Protein AF-A0A177AYU9-F1 (afdb_monomer_lite)

Sequence (127 aa):
MHENIRKIRKVVDKNTFETIERLYKTKNINELSELTNLSKDCTRKTIVKIEDNSANCSYRDIYMKKGRKEKDNVVTENELRSIINDDNSLTLIGIQKKFCEIDTNISISTISRLIKKNQKTGFSRQY

Structure (mmCIF, N/CA/C/O backbone):
data_AF-A0A177AYU9-F1
#
_entry.id   AF-A0A177AYU9-F1
#
loop_
_atom_site.group_PDB
_atom_site.id
_atom_site.type_symbol
_atom_site.label_atom_id
_atom_site.label_alt_id
_atom_site.label_comp_id
_atom_site.label_asym_id
_atom_site.label_entity_id
_atom_site.label_seq_id
_atom_site.pdbx_PDB_ins_code
_atom_site.Cartn_x
_atom_site.Cartn_y
_atom_site.Cartn_z
_atom_site.occupancy
_atom_site.B_iso_or_equiv
_atom_site.auth_seq_id
_atom_site.auth_comp_id
_atom_site.auth_asym_id
_atom_site.auth_atom_id
_atom_site.pdbx_PDB_model_num
ATOM 1 N N . MET A 1 1 ? 23.489 -16.572 29.256 1.00 39.62 1 MET A N 1
ATOM 2 C CA . MET A 1 1 ? 22.982 -16.619 27.869 1.00 39.62 1 MET A CA 1
ATOM 3 C C . MET A 1 1 ? 21.719 -15.777 27.818 1.00 39.62 1 MET A C 1
ATOM 5 O O . MET A 1 1 ? 20.782 -16.108 28.527 1.00 39.62 1 MET A O 1
ATOM 9 N N . HIS A 1 2 ? 21.704 -14.666 27.080 1.00 49.09 2 HIS A N 1
ATOM 10 C CA . HIS A 1 2 ? 20.467 -13.910 26.870 1.00 49.09 2 HIS A CA 1
ATOM 11 C C . HIS A 1 2 ? 19.726 -14.536 25.689 1.00 49.09 2 HIS A C 1
ATOM 13 O O . HIS A 1 2 ? 20.166 -14.407 24.547 1.00 49.09 2 HIS A O 1
ATOM 19 N N . GLU A 1 3 ? 18.630 -15.243 25.961 1.00 43.56 3 GLU A N 1
ATOM 20 C CA . GLU A 1 3 ? 17.684 -15.622 24.915 1.00 43.56 3 GLU A CA 1
ATOM 21 C C . GLU A 1 3 ? 17.150 -14.343 24.266 1.00 43.56 3 GLU A C 1
ATOM 23 O O . GLU A 1 3 ? 16.452 -13.538 24.884 1.00 43.56 3 GLU A O 1
ATOM 28 N N . ASN A 1 4 ? 17.509 -14.131 23.000 1.00 47.19 4 ASN A N 1
ATOM 29 C CA . ASN A 1 4 ? 16.897 -13.102 22.175 1.00 47.19 4 ASN A CA 1
ATOM 30 C C . ASN A 1 4 ? 15.446 -13.514 21.912 1.00 47.19 4 ASN A C 1
ATOM 32 O O . ASN A 1 4 ? 15.153 -14.196 20.928 1.00 47.19 4 ASN A O 1
ATOM 36 N N . ILE A 1 5 ? 14.531 -13.100 22.792 1.00 54.66 5 ILE A N 1
ATOM 37 C CA . ILE A 1 5 ? 13.093 -13.234 22.567 1.00 54.66 5 ILE A CA 1
ATOM 38 C C . ILE A 1 5 ? 12.767 -12.449 21.295 1.00 54.66 5 ILE A C 1
ATOM 40 O O . ILE A 1 5 ? 12.764 -11.214 21.258 1.00 54.66 5 ILE A O 1
ATOM 44 N N . ARG A 1 6 ? 12.536 -13.182 20.206 1.00 48.72 6 ARG A N 1
ATOM 45 C CA . ARG A 1 6 ? 12.182 -12.622 18.904 1.00 48.72 6 ARG A CA 1
ATOM 46 C C . ARG A 1 6 ? 10.842 -11.905 19.079 1.00 48.72 6 ARG A C 1
ATOM 48 O O . ARG A 1 6 ? 9.826 -12.560 19.280 1.00 48.72 6 ARG A O 1
ATOM 55 N N . LYS A 1 7 ? 10.831 -10.564 19.040 1.00 55.03 7 LYS A N 1
ATOM 56 C CA . LYS A 1 7 ? 9.593 -9.769 19.146 1.00 55.03 7 LYS A CA 1
ATOM 57 C C . LYS A 1 7 ? 8.587 -10.266 18.105 1.00 55.03 7 LYS A C 1
ATOM 59 O O . LYS A 1 7 ? 8.771 -10.018 16.911 1.00 55.03 7 LYS A O 1
ATOM 64 N N . ILE A 1 8 ? 7.537 -10.952 18.552 1.00 57.56 8 ILE A N 1
ATOM 65 C CA . ILE A 1 8 ? 6.418 -11.348 17.698 1.00 57.56 8 ILE A CA 1
ATOM 66 C C . ILE A 1 8 ? 5.708 -10.054 17.302 1.00 57.56 8 ILE A C 1
ATOM 68 O O . ILE A 1 8 ? 5.070 -9.395 18.121 1.00 57.56 8 ILE A O 1
ATOM 72 N N . ARG A 1 9 ? 5.887 -9.626 16.049 1.00 59.22 9 ARG A N 1
ATOM 73 C CA . ARG A 1 9 ? 5.186 -8.459 15.512 1.00 59.22 9 ARG A CA 1
ATOM 74 C C . ARG A 1 9 ? 3.779 -8.898 15.129 1.00 59.22 9 ARG A C 1
ATOM 76 O O . ARG A 1 9 ? 3.617 -9.612 14.142 1.00 59.22 9 ARG A O 1
ATOM 83 N N . LYS A 1 10 ? 2.773 -8.466 15.890 1.00 69.81 10 LYS A N 1
ATOM 84 C CA . LYS A 1 10 ? 1.373 -8.628 15.494 1.00 69.81 10 LYS A CA 1
ATOM 85 C C . LYS A 1 10 ? 1.115 -7.781 14.243 1.00 69.81 10 LYS A C 1
ATOM 87 O O . LYS A 1 10 ? 1.370 -6.578 14.240 1.00 69.81 10 LYS A O 1
ATOM 92 N N . VAL A 1 11 ? 0.672 -8.426 13.169 1.00 73.25 11 VAL A N 1
ATOM 93 C CA . VAL A 1 11 ? 0.180 -7.759 11.956 1.00 73.25 11 VAL A CA 1
ATOM 94 C C . VAL A 1 11 ? -1.273 -7.376 12.213 1.00 73.25 11 VAL A C 1
ATOM 96 O O . VAL A 1 11 ? -1.982 -8.151 12.852 1.00 73.25 11 VAL A O 1
ATOM 99 N N . VAL A 1 12 ? -1.731 -6.205 11.753 1.00 80.25 12 VAL A N 1
ATOM 100 C CA . VAL A 1 12 ? -3.157 -5.883 11.899 1.00 80.25 12 VAL A CA 1
ATOM 101 C C . VAL A 1 12 ? -3.953 -6.680 10.869 1.00 80.25 12 VAL A C 1
ATOM 103 O O . VAL A 1 12 ? -3.795 -6.543 9.652 1.00 80.25 12 VAL A O 1
ATOM 106 N N . ASP A 1 13 ? -4.753 -7.593 11.398 1.00 85.31 13 ASP A N 1
ATOM 107 C CA . ASP A 1 13 ? -5.710 -8.385 10.647 1.00 85.31 13 ASP A CA 1
ATOM 108 C C . ASP A 1 13 ? -6.987 -7.575 10.374 1.00 85.31 13 ASP A C 1
ATOM 110 O O . ASP A 1 13 ? -7.151 -6.437 10.828 1.00 85.31 13 ASP A O 1
ATOM 114 N N . LYS A 1 14 ? -7.892 -8.173 9.600 1.00 86.50 14 LYS A N 1
ATOM 115 C CA . LYS A 1 14 ? -9.158 -7.550 9.215 1.00 86.50 14 LYS A CA 1
ATOM 116 C C . LYS A 1 14 ? -10.002 -7.151 10.432 1.00 86.50 14 LYS A C 1
ATOM 118 O O . LYS A 1 14 ? -10.470 -6.021 10.495 1.00 86.50 14 LYS A O 1
ATOM 123 N N . ASN A 1 15 ? -10.128 -8.035 11.420 1.00 88.75 15 ASN A N 1
ATOM 124 C CA . ASN A 1 15 ? -10.937 -7.784 12.617 1.00 88.75 15 ASN A CA 1
ATOM 125 C C . ASN A 1 15 ? -10.371 -6.622 13.445 1.00 88.75 15 ASN A C 1
ATOM 127 O O . ASN A 1 15 ? -11.107 -5.777 13.957 1.00 88.75 15 ASN A O 1
ATOM 131 N N . THR A 1 16 ? -9.046 -6.568 13.559 1.00 89.50 16 THR A N 1
ATOM 132 C CA . THR A 1 16 ? -8.327 -5.500 14.249 1.00 89.50 16 THR A CA 1
ATOM 133 C C . THR A 1 16 ? -8.544 -4.165 13.547 1.00 89.50 16 THR A C 1
ATOM 135 O O . THR A 1 16 ? -8.803 -3.159 14.205 1.00 89.50 16 THR A O 1
ATOM 138 N N . PHE A 1 17 ? -8.473 -4.158 12.216 1.00 89.69 17 PHE A N 1
ATOM 139 C CA . PHE A 1 17 ? -8.742 -2.973 11.415 1.00 89.69 17 PHE A CA 1
ATOM 140 C C . PHE A 1 17 ? -10.172 -2.454 11.609 1.00 89.69 17 PHE A C 1
ATOM 142 O O . PHE A 1 17 ? -10.340 -1.297 11.981 1.00 89.69 17 PHE A O 1
ATOM 149 N N . GLU A 1 18 ? -11.180 -3.314 11.443 1.00 89.62 18 GLU A N 1
ATOM 150 C CA . GLU A 1 18 ? -12.601 -2.950 11.589 1.00 89.62 18 GLU A CA 1
ATOM 151 C C . GLU A 1 18 ? -12.92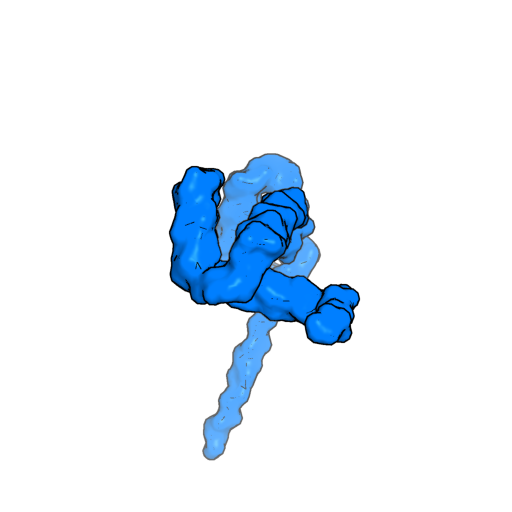1 -2.452 13.008 1.00 89.62 18 GLU A C 1
ATOM 153 O O . GLU A 1 18 ? -13.721 -1.537 13.206 1.00 89.62 18 GLU A O 1
ATOM 158 N N . THR A 1 19 ? -12.244 -3.005 14.020 1.00 91.12 19 THR A N 1
ATOM 159 C CA . THR A 1 19 ? -12.365 -2.530 15.405 1.00 91.12 19 THR A CA 1
ATOM 160 C C . THR A 1 19 ? -11.861 -1.094 15.554 1.00 91.12 19 THR A C 1
ATOM 162 O O . THR A 1 19 ? -12.520 -0.285 16.208 1.00 91.12 19 THR A O 1
ATOM 165 N N . ILE A 1 20 ? -10.714 -0.766 14.949 1.00 91.06 20 ILE A N 1
ATOM 166 C CA . ILE A 1 20 ? -10.160 0.597 14.964 1.00 91.06 20 ILE A CA 1
ATOM 167 C C . ILE A 1 20 ? -11.065 1.531 14.165 1.00 91.06 20 ILE A C 1
ATOM 169 O O . ILE A 1 20 ? -11.441 2.577 14.682 1.00 91.06 20 ILE A O 1
ATOM 173 N N . GLU A 1 21 ? -11.472 1.142 12.958 1.00 90.56 21 GLU A N 1
ATOM 174 C CA . GLU A 1 21 ? -12.367 1.923 12.096 1.00 90.56 21 GLU A CA 1
ATOM 175 C C . GLU A 1 21 ? -13.673 2.304 12.803 1.00 90.56 21 GLU A C 1
ATOM 177 O O . GLU A 1 21 ? -14.103 3.456 12.749 1.00 90.56 21 GLU A O 1
ATOM 182 N N . ARG A 1 22 ? -14.269 1.372 13.552 1.00 91.00 22 ARG A N 1
ATOM 183 C CA . ARG A 1 22 ? -15.510 1.628 14.289 1.00 91.00 22 ARG A CA 1
ATOM 184 C C . ARG A 1 22 ? -15.328 2.558 15.491 1.00 91.00 22 ARG A C 1
ATOM 186 O O . ARG A 1 22 ? -16.262 3.266 15.858 1.00 91.00 22 ARG A O 1
ATOM 193 N N . LEU A 1 23 ? -14.172 2.513 16.156 1.00 93.38 23 LEU A N 1
ATOM 194 C CA . LEU A 1 23 ? -13.995 3.097 17.492 1.00 93.38 23 LEU A CA 1
ATOM 195 C C . LEU A 1 23 ? -13.040 4.296 17.540 1.00 93.38 23 LEU A C 1
ATOM 197 O O . LEU A 1 23 ? -12.994 4.975 18.564 1.00 93.38 23 LEU A O 1
ATOM 201 N N . TYR A 1 24 ? -12.295 4.604 16.474 1.00 92.12 24 TYR A N 1
ATOM 202 C CA . TYR A 1 24 ? -11.251 5.637 16.540 1.00 92.12 24 TYR A CA 1
ATOM 203 C C . TYR A 1 24 ? -11.769 7.057 16.802 1.00 92.12 24 TYR A C 1
ATOM 205 O O . TYR A 1 24 ? -11.020 7.888 17.305 1.00 92.12 24 TYR A O 1
ATOM 213 N N . LYS A 1 25 ? -13.044 7.335 16.502 1.00 90.38 25 LYS A N 1
ATOM 214 C CA . LYS A 1 25 ? -13.683 8.629 16.794 1.00 90.38 25 LYS A CA 1
ATOM 215 C C . LYS A 1 25 ? -14.163 8.766 18.241 1.00 90.38 25 LYS A C 1
ATOM 217 O O . LYS A 1 25 ? -14.434 9.878 18.679 1.00 90.38 25 LYS A O 1
ATOM 222 N N . THR A 1 26 ? -14.318 7.657 18.963 1.00 92.38 26 THR A N 1
ATOM 223 C CA . THR A 1 26 ? -14.904 7.630 20.316 1.00 92.38 26 THR A CA 1
ATOM 224 C C . THR A 1 26 ? -13.915 7.207 21.394 1.00 92.38 26 THR A C 1
ATOM 226 O O . THR A 1 26 ? -14.147 7.490 22.566 1.00 92.38 26 THR A O 1
ATOM 229 N N . LYS A 1 27 ? -12.817 6.543 21.020 1.00 91.12 27 LYS A N 1
ATOM 230 C CA . LYS A 1 27 ? -11.778 6.060 21.932 1.00 91.12 27 LYS A CA 1
ATOM 231 C C . LYS A 1 27 ? -10.432 6.702 21.656 1.00 91.12 27 LYS A C 1
ATOM 233 O O . LYS A 1 27 ? -10.085 6.997 20.515 1.00 91.12 27 LYS A O 1
ATOM 238 N N . ASN A 1 28 ? -9.639 6.858 22.710 1.00 92.12 28 ASN A N 1
ATOM 239 C CA . ASN A 1 28 ? -8.270 7.343 22.577 1.00 92.12 28 ASN A CA 1
ATOM 240 C C . ASN A 1 28 ? -7.308 6.222 22.120 1.00 92.12 28 ASN A C 1
ATOM 242 O O . ASN A 1 28 ? -7.626 5.031 22.139 1.00 92.12 28 ASN A O 1
ATOM 246 N N . ILE A 1 29 ? -6.088 6.600 21.723 1.00 90.06 29 ILE A N 1
ATOM 247 C CA . ILE A 1 29 ? -5.076 5.660 21.203 1.00 90.06 29 ILE A CA 1
ATOM 248 C C . ILE A 1 29 ? -4.695 4.579 22.227 1.00 90.06 29 ILE A C 1
ATOM 250 O O . ILE A 1 29 ? -4.400 3.453 21.824 1.00 90.06 29 ILE A O 1
ATOM 254 N N . ASN A 1 30 ? -4.686 4.892 23.528 1.00 91.62 30 ASN A N 1
ATOM 255 C CA . ASN A 1 30 ? -4.334 3.918 24.565 1.00 91.62 30 ASN A CA 1
ATOM 256 C C . ASN A 1 30 ? -5.400 2.824 24.655 1.00 91.62 30 ASN A C 1
ATOM 258 O O . ASN A 1 30 ? -5.065 1.649 24.557 1.00 91.62 30 ASN A O 1
ATOM 262 N N . GLU A 1 31 ? -6.673 3.209 24.727 1.00 90.94 31 GLU A N 1
ATOM 263 C CA . GLU A 1 31 ? -7.785 2.256 24.777 1.00 90.94 31 GLU A CA 1
ATOM 264 C C . GLU A 1 31 ? -7.827 1.364 23.530 1.00 90.94 31 GLU A C 1
ATOM 266 O O . GLU A 1 31 ? -8.044 0.158 23.617 1.00 90.94 31 GLU A O 1
ATOM 271 N N . LEU A 1 32 ? -7.589 1.938 22.348 1.00 91.75 32 LEU A N 1
ATOM 272 C CA . LEU A 1 32 ? -7.544 1.173 21.100 1.00 91.75 32 LEU A CA 1
ATOM 273 C C . LEU A 1 32 ? -6.351 0.215 21.062 1.00 91.75 32 LEU A C 1
ATOM 275 O O . LEU A 1 32 ? -6.480 -0.905 20.572 1.00 91.75 32 LEU A O 1
ATOM 279 N N . SER A 1 33 ? -5.193 0.640 21.569 1.00 89.06 33 SER A N 1
ATOM 280 C CA . SER A 1 33 ? -3.985 -0.184 21.682 1.00 89.06 33 SER A CA 1
ATOM 281 C C . SER A 1 33 ? -4.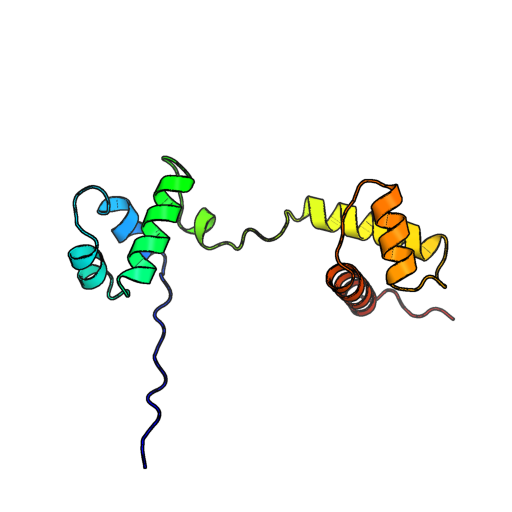219 -1.390 22.596 1.00 89.06 33 SER A C 1
ATOM 283 O O . SER A 1 33 ? -3.846 -2.501 22.223 1.00 89.06 33 SER A O 1
ATOM 285 N N . GLU A 1 34 ? -4.908 -1.197 23.722 1.00 90.94 34 GLU A N 1
ATOM 286 C CA . GLU A 1 34 ? -5.294 -2.268 24.648 1.00 90.94 34 GLU A CA 1
ATOM 287 C C . GLU A 1 34 ? -6.307 -3.233 24.018 1.00 90.94 34 GLU A C 1
ATOM 289 O O . GLU A 1 34 ? -6.081 -4.442 24.013 1.00 90.94 34 GLU A O 1
ATOM 294 N N . LEU A 1 35 ? -7.372 -2.713 23.396 1.00 89.75 35 LEU A N 1
ATOM 295 C CA . LEU A 1 35 ? -8.412 -3.530 22.753 1.00 89.75 35 LEU A CA 1
ATOM 296 C C . LEU A 1 35 ? -7.879 -4.384 21.601 1.00 89.75 35 LEU A C 1
ATOM 298 O O . LEU A 1 35 ? -8.321 -5.511 21.388 1.00 89.75 35 LEU A O 1
ATOM 302 N N . THR A 1 36 ? -6.942 -3.840 20.830 1.00 87.44 36 THR A N 1
ATOM 303 C CA . THR A 1 36 ? -6.408 -4.508 19.637 1.00 87.44 36 THR A CA 1
ATOM 304 C C . THR A 1 36 ? -5.121 -5.276 19.894 1.00 87.44 36 THR A C 1
ATOM 306 O O . THR A 1 36 ? -4.665 -6.021 19.020 1.00 87.44 36 THR A O 1
ATOM 309 N N . ASN A 1 37 ? -4.527 -5.127 21.079 1.00 88.31 37 ASN A N 1
ATOM 310 C CA . ASN A 1 37 ? -3.191 -5.617 21.402 1.00 88.31 37 ASN A CA 1
ATOM 311 C C . ASN A 1 37 ? -2.143 -5.203 20.342 1.00 88.31 37 ASN A C 1
ATOM 313 O O . ASN A 1 37 ? -1.278 -5.988 19.942 1.00 88.31 37 ASN A O 1
ATOM 317 N N . LEU A 1 38 ? -2.278 -3.982 19.815 1.00 85.75 38 LEU A N 1
ATOM 318 C CA . LEU A 1 38 ? -1.316 -3.354 18.910 1.00 85.75 38 LEU A CA 1
ATOM 319 C C . LEU A 1 38 ? -0.477 -2.337 19.668 1.00 85.75 38 LEU A C 1
ATOM 321 O O . LEU A 1 38 ? -0.910 -1.777 20.669 1.00 85.75 38 LEU A O 1
ATOM 325 N N . SER A 1 39 ? 0.714 -2.029 19.154 1.00 87.75 39 SER A N 1
ATOM 326 C CA . SER A 1 39 ? 1.475 -0.894 19.672 1.00 87.75 39 SER A CA 1
ATOM 327 C C . SER A 1 39 ? 0.778 0.427 19.337 1.00 87.75 39 SER A C 1
ATOM 329 O O . SER A 1 39 ? 0.206 0.579 1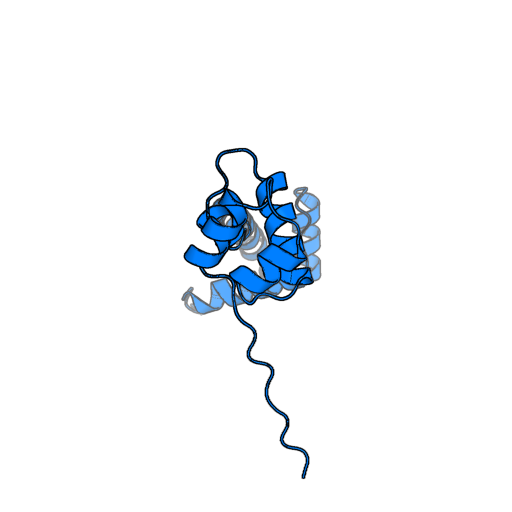8.258 1.00 87.75 39 SER A O 1
ATOM 331 N N . LYS A 1 40 ? 0.911 1.424 20.219 1.00 90.38 40 LYS A N 1
ATOM 332 C CA . LYS A 1 40 ? 0.342 2.770 20.026 1.00 90.38 40 LYS A CA 1
ATOM 333 C C . LYS A 1 40 ? 0.729 3.398 18.680 1.00 90.38 40 LYS A C 1
ATOM 335 O O . LYS A 1 40 ? -0.104 4.023 18.031 1.00 90.38 40 LYS A O 1
ATOM 340 N N . ASP A 1 41 ? 1.971 3.195 18.230 1.00 87.25 41 ASP A N 1
ATOM 341 C CA . ASP A 1 41 ? 2.438 3.673 16.919 1.00 87.25 41 ASP A CA 1
ATOM 342 C C . ASP A 1 41 ? 1.723 2.970 15.752 1.00 87.25 41 ASP A C 1
ATOM 344 O O . ASP A 1 41 ? 1.341 3.614 14.774 1.00 87.25 41 ASP A O 1
ATOM 348 N N . CYS A 1 42 ? 1.494 1.659 15.865 1.00 85.56 42 CYS A N 1
ATOM 349 C CA . CYS A 1 42 ? 0.757 0.894 14.863 1.00 85.56 42 CYS A CA 1
ATOM 350 C C . CYS A 1 42 ? -0.715 1.328 14.803 1.00 85.56 42 CYS A C 1
ATOM 352 O O . CYS A 1 42 ? -1.242 1.558 13.712 1.00 85.56 42 CYS A O 1
ATOM 354 N N . THR A 1 43 ? -1.344 1.534 15.962 1.00 88.50 43 THR A N 1
ATOM 355 C CA . THR A 1 43 ? -2.701 2.083 16.072 1.00 88.50 43 THR A CA 1
ATOM 356 C C . THR A 1 43 ? -2.783 3.463 15.424 1.00 88.50 43 THR A C 1
ATOM 358 O O . THR A 1 43 ? -3.614 3.670 14.544 1.00 88.50 43 THR A O 1
ATOM 361 N N . ARG A 1 44 ? -1.863 4.381 15.755 1.00 89.94 44 ARG A N 1
ATOM 362 C CA . ARG A 1 44 ? -1.826 5.737 15.180 1.00 89.94 44 ARG A CA 1
ATOM 363 C C . ARG A 1 44 ? -1.704 5.717 13.658 1.00 89.94 44 ARG A C 1
ATOM 365 O O . ARG A 1 44 ? -2.468 6.385 12.974 1.00 89.94 44 ARG A O 1
ATOM 372 N N . LYS A 1 45 ? -0.774 4.923 13.117 1.00 87.69 45 LYS A N 1
ATOM 373 C CA . LYS A 1 45 ? -0.601 4.768 11.661 1.00 87.69 45 LYS A CA 1
ATOM 374 C C . LYS A 1 45 ? -1.849 4.210 10.984 1.00 87.69 45 LYS A C 1
ATOM 376 O O . LYS A 1 45 ? -2.124 4.569 9.845 1.00 87.69 45 LYS A O 1
ATOM 381 N N . THR A 1 46 ? -2.575 3.322 11.659 1.00 86.88 46 THR A N 1
ATOM 382 C CA . THR A 1 46 ? -3.821 2.751 11.136 1.00 86.88 46 THR A CA 1
ATOM 383 C C . THR A 1 46 ? -4.927 3.802 11.092 1.00 86.88 46 THR A C 1
ATOM 385 O O . THR A 1 46 ? -5.590 3.911 10.070 1.00 86.88 46 THR A O 1
ATOM 388 N N . ILE A 1 47 ? -5.060 4.625 12.137 1.00 89.50 47 ILE A N 1
ATOM 389 C CA . ILE A 1 47 ? -6.031 5.731 12.185 1.00 89.50 47 ILE A CA 1
ATOM 390 C C . ILE A 1 47 ? -5.776 6.739 11.063 1.00 89.50 47 ILE A C 1
ATOM 392 O O . ILE A 1 47 ? -6.686 7.008 10.290 1.00 89.50 47 ILE A O 1
ATOM 396 N N . VAL A 1 48 ? -4.533 7.209 10.903 1.00 88.31 48 VAL A N 1
ATOM 397 C CA . VAL A 1 48 ? -4.170 8.149 9.822 1.00 88.31 48 VAL A CA 1
ATOM 398 C C . VAL A 1 48 ? -4.580 7.594 8.455 1.00 88.31 48 VAL A C 1
ATOM 400 O O . VAL A 1 48 ? -5.180 8.286 7.647 1.00 88.31 48 VAL A O 1
ATOM 403 N N . LYS A 1 49 ? -4.339 6.301 8.214 1.00 84.00 49 LYS A N 1
ATOM 404 C CA . LYS A 1 49 ? -4.733 5.644 6.962 1.00 84.00 49 LYS A CA 1
ATOM 405 C C . LYS A 1 49 ? -6.250 5.567 6.760 1.00 84.00 49 LYS A C 1
ATOM 407 O O . LYS A 1 49 ? -6.692 5.595 5.614 1.00 84.00 49 LYS A O 1
ATOM 412 N N . ILE A 1 50 ? -7.025 5.412 7.832 1.00 86.50 50 ILE A N 1
ATOM 413 C CA . ILE A 1 50 ? -8.494 5.428 7.777 1.00 86.50 50 ILE A CA 1
ATOM 414 C C . ILE A 1 50 ? -8.972 6.835 7.409 1.00 86.50 50 ILE A C 1
ATOM 416 O O . ILE A 1 50 ? -9.777 6.982 6.494 1.00 86.50 50 ILE A O 1
ATOM 420 N N . GLU A 1 51 ? -8.427 7.861 8.064 1.00 85.88 51 GLU A N 1
ATOM 421 C CA . GLU A 1 51 ? -8.775 9.264 7.812 1.00 85.88 51 GLU A CA 1
ATOM 422 C C . GLU A 1 51 ? -8.405 9.706 6.387 1.00 85.88 51 GLU A C 1
ATOM 424 O O . GLU A 1 51 ? -9.224 10.327 5.709 1.00 85.88 51 GLU A O 1
ATOM 429 N N . ASP A 1 52 ? -7.232 9.301 5.892 1.00 80.94 52 ASP A N 1
ATOM 430 C CA . ASP A 1 52 ? -6.728 9.660 4.560 1.00 80.94 52 ASP A CA 1
ATOM 431 C C . ASP A 1 52 ? -7.555 9.078 3.394 1.00 80.94 52 ASP A C 1
ATOM 433 O O . ASP A 1 52 ? -7.533 9.630 2.295 1.00 80.94 52 ASP A O 1
ATOM 437 N N . ASN A 1 53 ? -8.263 7.953 3.578 1.00 75.94 53 ASN A N 1
ATOM 438 C CA . ASN A 1 53 ? -8.983 7.270 2.483 1.00 75.94 53 ASN A CA 1
ATOM 439 C C . ASN A 1 53 ? -10.498 7.572 2.433 1.00 75.94 53 ASN A C 1
ATOM 441 O O . ASN A 1 53 ? -11.191 7.059 1.552 1.00 75.94 53 ASN A O 1
ATOM 445 N N . SER A 1 54 ? -11.003 8.477 3.282 1.00 64.88 54 SER A N 1
ATOM 446 C CA . SER A 1 54 ? -12.418 8.899 3.365 1.00 64.88 54 SER A CA 1
ATOM 447 C C . SER A 1 54 ? -13.421 7.755 3.638 1.00 64.88 54 SER A C 1
ATOM 449 O O . SER A 1 54 ? -13.035 6.602 3.797 1.00 64.88 54 SER A O 1
ATOM 451 N N . ALA A 1 55 ? -14.717 8.082 3.749 1.00 63.28 55 ALA A N 1
ATOM 452 C CA . ALA A 1 55 ? -15.787 7.326 4.430 1.00 63.28 55 ALA A CA 1
ATOM 453 C C . ALA A 1 55 ? -16.030 5.843 4.042 1.00 63.28 55 ALA A C 1
ATOM 455 O O . ALA A 1 55 ? -16.860 5.205 4.679 1.00 63.28 55 ALA A O 1
ATOM 456 N N . ASN A 1 56 ? -15.324 5.292 3.048 1.00 66.56 56 ASN A N 1
ATOM 457 C CA . ASN A 1 56 ? -15.476 3.915 2.551 1.00 66.56 56 ASN A CA 1
ATOM 458 C C . ASN A 1 56 ? -14.163 3.108 2.606 1.00 66.56 56 ASN A C 1
ATOM 460 O O . ASN A 1 56 ? -13.916 2.254 1.755 1.00 66.56 56 ASN A O 1
ATOM 464 N N . CYS A 1 57 ? -13.287 3.411 3.562 1.00 71.25 57 CYS A N 1
ATOM 465 C CA . CYS A 1 57 ? -11.972 2.794 3.665 1.00 71.25 57 CYS A CA 1
ATOM 466 C C . CYS A 1 57 ? -12.053 1.319 4.096 1.00 71.25 57 CYS A C 1
ATOM 468 O O . CYS A 1 57 ? -12.214 1.014 5.270 1.00 71.25 57 CYS A O 1
ATOM 470 N N . SER A 1 58 ? -11.888 0.374 3.168 1.00 76.31 58 SER A N 1
ATOM 471 C CA . SER A 1 58 ? -11.901 -1.047 3.522 1.00 76.31 58 SER A CA 1
ATOM 472 C C . SER A 1 58 ? -10.520 -1.547 3.958 1.00 76.31 58 SER A C 1
ATOM 474 O O . SER A 1 58 ? -9.474 -1.034 3.548 1.00 76.31 58 SER A O 1
ATOM 476 N N . TYR A 1 59 ? -10.493 -2.659 4.703 1.00 77.25 59 TYR A N 1
ATOM 477 C CA . TYR A 1 59 ? -9.244 -3.360 5.034 1.00 77.25 59 TYR A CA 1
ATOM 478 C C . TYR A 1 59 ? -8.373 -3.632 3.793 1.00 77.25 59 TYR A C 1
ATOM 480 O O . TYR A 1 59 ? -7.144 -3.553 3.859 1.00 77.25 59 TYR A O 1
ATOM 488 N N . ARG A 1 60 ? -8.997 -3.916 2.637 1.00 70.44 60 ARG A N 1
ATOM 489 C CA . ARG A 1 60 ? -8.277 -4.160 1.379 1.00 70.44 60 ARG A CA 1
ATOM 490 C C . ARG A 1 60 ? -7.580 -2.908 0.859 1.00 70.44 60 ARG A C 1
ATOM 492 O O . ARG A 1 60 ? -6.465 -3.044 0.370 1.00 70.44 60 ARG A O 1
ATOM 499 N N . ASP A 1 61 ? -8.164 -1.725 1.013 1.00 65.88 61 ASP A N 1
ATOM 500 C CA . ASP A 1 61 ? -7.597 -0.472 0.493 1.00 65.88 61 ASP A CA 1
ATOM 501 C C . ASP A 1 61 ? -6.304 -0.072 1.216 1.00 65.88 61 ASP A C 1
ATOM 503 O O . ASP A 1 61 ? -5.407 0.542 0.634 1.00 65.88 61 ASP A O 1
ATOM 507 N N . ILE A 1 62 ? -6.177 -0.477 2.482 1.00 65.00 62 ILE A N 1
ATOM 508 C CA . ILE A 1 62 ? -5.012 -0.183 3.320 1.00 65.00 62 ILE A CA 1
ATOM 509 C C . ILE A 1 62 ? -3.939 -1.279 3.267 1.00 65.00 62 ILE A C 1
ATOM 511 O O . ILE A 1 62 ? -2.745 -0.968 3.396 1.00 65.00 62 ILE A O 1
ATOM 515 N N . TYR A 1 63 ? -4.343 -2.548 3.129 1.00 64.94 63 TYR A N 1
ATOM 516 C CA . TYR A 1 63 ? -3.439 -3.704 3.223 1.00 64.94 63 TYR A CA 1
ATOM 517 C C . TYR A 1 63 ? -3.094 -4.373 1.897 1.00 64.94 63 TYR A C 1
ATOM 519 O O . TYR A 1 63 ? -2.042 -5.018 1.817 1.00 64.94 63 TYR A O 1
ATOM 527 N N . MET A 1 64 ? -3.884 -4.194 0.836 1.00 53.69 64 MET A N 1
ATOM 528 C CA . MET A 1 64 ? -3.360 -4.456 -0.500 1.00 53.69 64 MET A CA 1
ATOM 529 C C . MET A 1 64 ? -2.334 -3.367 -0.7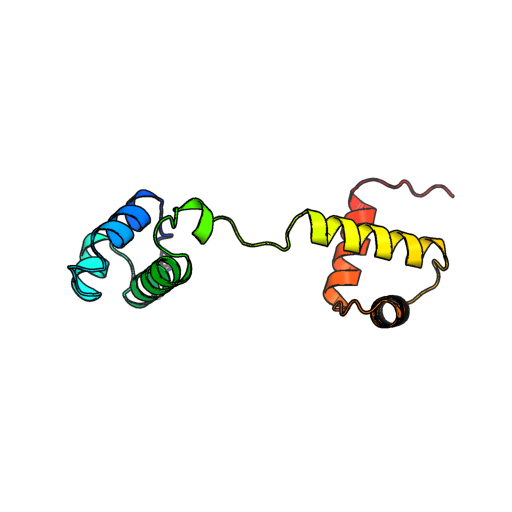67 1.00 53.69 64 MET A C 1
ATOM 531 O O . MET A 1 64 ? -2.673 -2.191 -0.874 1.00 53.69 64 MET A O 1
ATOM 535 N N . LYS A 1 65 ? -1.050 -3.749 -0.802 1.00 47.69 65 LYS A N 1
ATOM 536 C CA . LYS A 1 65 ? 0.030 -2.866 -1.246 1.00 47.69 65 LYS A CA 1
ATOM 537 C C . LYS A 1 65 ? -0.491 -2.095 -2.459 1.00 47.69 65 LYS A C 1
ATOM 539 O O . LYS A 1 65 ? -0.743 -2.719 -3.489 1.00 47.69 65 LYS A O 1
ATOM 544 N N . LYS A 1 66 ? -0.587 -0.763 -2.363 1.00 45.25 66 LYS A N 1
ATOM 545 C CA . LYS A 1 66 ? -0.507 0.116 -3.535 1.00 45.25 66 LYS A CA 1
ATOM 546 C C . LYS A 1 66 ? 0.876 -0.117 -4.155 1.00 45.25 66 LYS A C 1
ATOM 548 O O . LYS A 1 66 ? 1.811 0.654 -3.967 1.00 45.25 66 LYS A O 1
ATOM 553 N N . GLY A 1 67 ? 1.054 -1.261 -4.811 1.00 53.62 67 GLY A N 1
ATOM 554 C CA . GLY A 1 67 ? 2.022 -1.377 -5.880 1.00 53.62 67 GLY A CA 1
ATOM 555 C C . GLY A 1 67 ? 1.619 -0.375 -6.954 1.00 53.62 67 GLY A C 1
ATOM 556 O O . GLY A 1 67 ? 0.461 0.045 -7.016 1.00 53.62 67 GLY A O 1
ATOM 557 N N . ARG A 1 68 ? 2.575 0.024 -7.795 1.00 55.22 68 ARG A N 1
ATOM 558 C CA . ARG A 1 68 ? 2.239 0.717 -9.045 1.00 55.22 68 ARG A CA 1
ATOM 559 C C . ARG A 1 68 ? 1.090 -0.027 -9.719 1.00 55.22 68 ARG A C 1
ATOM 561 O O . ARG A 1 68 ? 1.111 -1.265 -9.712 1.00 55.22 68 ARG A O 1
ATOM 568 N N . LYS A 1 69 ? 0.095 0.706 -10.233 1.00 58.09 69 LYS A N 1
ATOM 569 C CA . LYS A 1 69 ? -1.051 0.079 -10.896 1.00 58.09 69 LYS A CA 1
ATOM 570 C C . LYS A 1 69 ? -0.497 -0.842 -11.978 1.00 58.09 69 LYS A C 1
ATOM 572 O O . LYS A 1 69 ? 0.492 -0.509 -12.628 1.00 58.09 69 LYS A O 1
ATOM 577 N N . GLU A 1 70 ? -1.102 -2.009 -12.152 1.00 59.50 70 GLU A N 1
ATOM 578 C CA . GLU A 1 70 ? -0.649 -2.991 -13.142 1.00 59.50 70 GLU A CA 1
ATOM 579 C C . GLU A 1 70 ? -0.498 -2.359 -14.532 1.00 59.50 70 GLU A C 1
ATOM 581 O O . GLU A 1 70 ? 0.517 -2.564 -15.190 1.00 59.50 70 GLU A O 1
ATOM 586 N N . LYS A 1 71 ? -1.424 -1.459 -14.892 1.00 57.78 71 LYS A N 1
ATOM 587 C CA . LYS A 1 71 ? -1.366 -0.628 -16.100 1.00 57.78 71 LYS A CA 1
ATOM 588 C C . LYS A 1 71 ? -0.059 0.165 -16.233 1.00 57.78 71 LYS A C 1
ATOM 590 O O . LYS A 1 71 ? 0.547 0.140 -17.297 1.00 57.78 71 LYS A O 1
ATOM 595 N N . ASP A 1 72 ? 0.398 0.819 -15.167 1.00 60.22 72 ASP A N 1
ATOM 596 C CA . ASP A 1 72 ? 1.618 1.637 -15.188 1.00 60.22 72 ASP A CA 1
ATOM 597 C C . ASP A 1 72 ? 2.860 0.754 -15.382 1.00 60.22 72 ASP A C 1
ATOM 599 O O . ASP A 1 72 ? 3.792 1.119 -16.098 1.00 60.22 72 ASP A O 1
ATOM 603 N N . ASN A 1 73 ? 2.863 -0.447 -14.785 1.00 68.44 73 ASN A N 1
ATOM 604 C CA . ASN A 1 73 ? 3.936 -1.419 -14.994 1.00 68.44 73 ASN A CA 1
ATOM 605 C C . ASN A 1 73 ? 3.936 -1.973 -16.424 1.00 68.44 73 ASN A C 1
ATOM 607 O O . ASN A 1 73 ? 5.013 -2.125 -16.986 1.00 68.44 73 ASN A O 1
ATOM 611 N N . VAL A 1 74 ? 2.767 -2.250 -17.013 1.00 69.81 74 VAL A N 1
ATOM 612 C CA . VAL A 1 74 ? 2.652 -2.739 -18.398 1.00 69.81 74 VAL A CA 1
ATOM 613 C C . VAL A 1 74 ? 3.146 -1.691 -19.394 1.00 69.81 74 VAL A C 1
ATOM 615 O O . VAL A 1 74 ? 3.910 -2.031 -20.292 1.00 69.81 74 VAL A O 1
ATOM 618 N N . VAL A 1 75 ? 2.774 -0.417 -19.213 1.00 73.75 75 VAL A N 1
ATOM 619 C CA . VAL A 1 75 ? 3.277 0.689 -20.049 1.00 73.75 75 VAL A CA 1
ATOM 620 C C . VAL A 1 75 ? 4.802 0.777 -19.952 1.00 73.75 75 VAL A C 1
ATOM 622 O O . VAL A 1 75 ? 5.482 0.677 -20.969 1.00 73.75 75 VAL A O 1
ATOM 625 N N . THR A 1 76 ? 5.337 0.810 -18.727 1.00 80.62 76 THR A N 1
ATOM 626 C CA . THR A 1 76 ? 6.792 0.867 -18.491 1.00 80.62 76 THR A CA 1
ATOM 627 C C . THR A 1 76 ? 7.528 -0.354 -19.073 1.00 80.62 76 THR A C 1
ATOM 629 O O . THR A 1 76 ? 8.656 -0.247 -19.551 1.00 80.62 76 THR A O 1
ATOM 632 N N . GLU A 1 77 ? 6.926 -1.547 -19.015 1.00 83.12 77 GLU A N 1
ATOM 633 C CA . GLU A 1 77 ? 7.499 -2.775 -19.581 1.00 83.12 77 GLU A CA 1
ATOM 634 C C . GLU A 1 77 ? 7.501 -2.760 -21.113 1.00 83.12 77 GLU A C 1
ATOM 636 O O . GLU A 1 77 ? 8.477 -3.211 -21.713 1.00 83.12 77 GLU A O 1
ATOM 641 N N . ASN A 1 78 ? 6.453 -2.227 -21.744 1.00 83.56 78 ASN A N 1
ATOM 642 C CA . ASN A 1 78 ? 6.369 -2.094 -23.197 1.00 83.56 78 ASN A CA 1
ATOM 643 C C . ASN A 1 78 ? 7.374 -1.068 -23.732 1.00 83.56 78 ASN A C 1
ATOM 645 O O . ASN A 1 78 ? 8.076 -1.359 -24.698 1.00 83.56 78 ASN A O 1
ATOM 649 N N . GLU A 1 79 ? 7.506 0.082 -23.072 1.00 86.44 79 GLU A N 1
ATOM 650 C CA . GLU A 1 79 ? 8.511 1.102 -23.409 1.00 86.44 79 GLU A CA 1
ATOM 651 C C . GLU A 1 79 ? 9.930 0.545 -23.282 1.00 86.44 79 GLU A C 1
ATOM 653 O O . GLU A 1 79 ? 10.744 0.683 -24.194 1.00 86.44 79 GLU A O 1
ATOM 658 N N . LEU A 1 80 ? 10.212 -0.178 -22.191 1.00 87.00 80 LEU A N 1
ATOM 659 C CA . LEU A 1 80 ? 11.503 -0.836 -21.996 1.00 87.00 80 LEU A CA 1
ATOM 660 C C . LEU A 1 80 ? 11.801 -1.846 -23.112 1.00 87.00 80 LEU A C 1
ATOM 662 O O . LEU A 1 80 ? 12.940 -1.933 -23.564 1.00 87.00 80 LEU A O 1
ATOM 666 N N . ARG A 1 81 ? 10.796 -2.618 -23.547 1.00 85.19 81 ARG A N 1
ATOM 667 C CA . ARG A 1 81 ? 10.940 -3.563 -24.663 1.00 85.19 81 ARG A CA 1
ATOM 668 C C . ARG A 1 81 ? 11.211 -2.842 -25.977 1.00 85.19 81 ARG A C 1
ATOM 670 O O . ARG A 1 81 ? 12.089 -3.291 -26.698 1.00 85.19 81 ARG A O 1
ATOM 677 N N . SER A 1 82 ? 10.516 -1.740 -26.260 1.00 86.81 82 SER A N 1
ATOM 678 C CA . SER A 1 82 ? 10.771 -0.930 -27.458 1.00 86.81 82 SER A CA 1
ATOM 679 C C . SER A 1 82 ? 12.215 -0.431 -27.480 1.00 86.81 82 SER A C 1
ATOM 681 O O . SER A 1 82 ? 12.931 -0.704 -28.432 1.00 86.81 82 SER A O 1
ATOM 683 N N . ILE A 1 83 ? 12.683 0.179 -26.384 1.00 85.88 83 ILE A N 1
ATOM 684 C CA . ILE A 1 83 ? 14.048 0.721 -26.280 1.00 85.88 83 ILE A CA 1
ATOM 685 C C . ILE A 1 83 ? 15.112 -0.371 -26.478 1.00 85.88 83 ILE A C 1
ATOM 687 O O . ILE A 1 83 ? 16.101 -0.148 -27.168 1.00 85.88 83 ILE A O 1
ATOM 691 N N . ILE A 1 84 ? 14.923 -1.550 -25.873 1.00 85.88 84 ILE A N 1
ATOM 692 C CA . ILE A 1 84 ? 15.873 -2.669 -26.001 1.00 85.88 84 ILE A CA 1
ATOM 693 C C . ILE A 1 84 ? 15.821 -3.300 -27.399 1.00 85.88 84 ILE A C 1
ATOM 695 O O . ILE A 1 84 ? 16.850 -3.756 -27.889 1.00 85.88 84 ILE A O 1
ATOM 699 N N . ASN A 1 85 ? 14.644 -3.359 -28.027 1.00 85.31 85 ASN A N 1
ATOM 700 C CA . ASN A 1 85 ? 14.501 -3.879 -29.386 1.00 85.31 85 ASN A CA 1
ATOM 701 C C . ASN A 1 85 ? 15.127 -2.937 -30.423 1.00 85.31 85 ASN A C 1
ATOM 703 O O . ASN A 1 85 ? 15.668 -3.425 -31.412 1.00 85.31 85 ASN A O 1
ATOM 707 N N . ASP A 1 86 ? 15.074 -1.625 -30.185 1.00 86.06 86 ASP A N 1
ATOM 708 C CA . ASP A 1 86 ? 15.699 -0.621 -31.049 1.00 86.06 86 ASP A CA 1
ATOM 709 C C . ASP A 1 86 ? 17.234 -0.664 -30.948 1.00 86.06 86 ASP A C 1
ATOM 711 O O . ASP A 1 86 ? 17.923 -0.595 -31.964 1.00 86.06 86 ASP A O 1
ATOM 715 N N . ASP A 1 87 ? 17.779 -0.8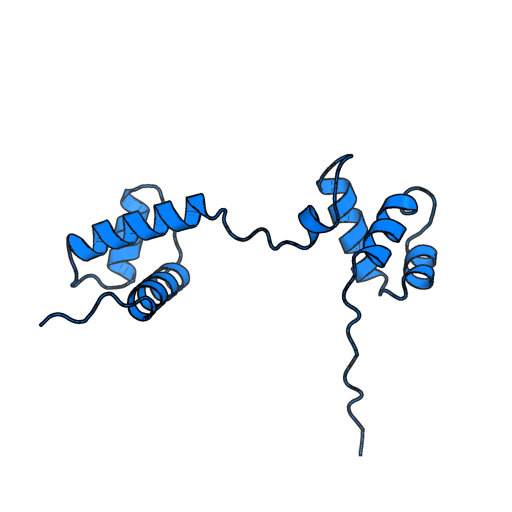07 -29.732 1.00 81.75 87 ASP A N 1
ATOM 716 C CA . ASP A 1 87 ? 19.218 -0.970 -29.495 1.00 81.75 87 ASP A CA 1
ATOM 717 C C . ASP A 1 87 ? 19.495 -1.844 -28.258 1.00 81.75 87 ASP A C 1
ATOM 719 O O . ASP A 1 87 ? 19.417 -1.414 -27.100 1.00 81.75 87 ASP A O 1
ATOM 723 N N . ASN A 1 88 ? 19.874 -3.099 -28.508 1.00 81.12 88 ASN A N 1
ATOM 724 C CA . ASN A 1 88 ? 20.140 -4.085 -27.460 1.00 81.12 88 ASN A CA 1
ATOM 725 C C . ASN A 1 88 ? 21.526 -3.939 -26.801 1.00 81.12 88 ASN A C 1
ATOM 727 O O . ASN A 1 88 ? 21.817 -4.644 -25.830 1.00 81.12 88 ASN A O 1
ATOM 731 N N . SER A 1 89 ? 22.370 -3.028 -27.298 1.00 84.56 89 SER A N 1
ATOM 732 C CA . SER A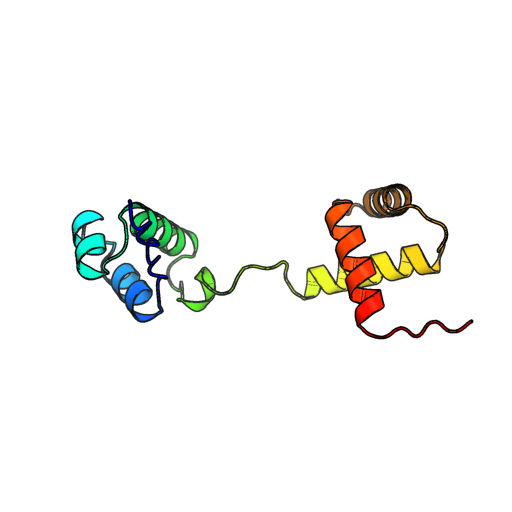 1 89 ? 23.714 -2.769 -26.769 1.00 84.56 89 SER A CA 1
ATOM 733 C C . SER A 1 89 ? 23.721 -1.732 -25.639 1.00 84.56 89 SER A C 1
ATOM 735 O O . SER A 1 89 ? 24.740 -1.528 -24.969 1.00 84.56 89 SER A O 1
ATOM 737 N N . LEU A 1 90 ? 22.573 -1.092 -25.387 1.00 84.94 90 LEU A N 1
ATOM 738 C CA . LEU A 1 90 ? 22.449 -0.021 -24.408 1.00 84.94 90 LEU A CA 1
ATOM 739 C C . LEU A 1 90 ? 22.776 -0.483 -22.983 1.00 84.94 90 LEU A C 1
ATOM 741 O O . LEU A 1 90 ? 22.229 -1.443 -22.436 1.00 84.94 90 LEU A O 1
ATOM 745 N N . THR A 1 91 ? 23.622 0.302 -22.318 1.00 90.50 91 THR A N 1
ATOM 746 C CA . THR A 1 91 ? 23.833 0.182 -20.872 1.00 90.50 91 THR A CA 1
ATOM 747 C C . THR A 1 91 ? 22.588 0.635 -20.104 1.00 90.50 91 THR A C 1
ATOM 749 O O . THR A 1 91 ? 21.761 1.391 -20.612 1.00 90.50 91 THR A O 1
ATOM 752 N N . LEU A 1 92 ? 22.476 0.264 -18.823 1.00 87.56 92 LEU A N 1
ATOM 753 C CA . LEU A 1 92 ? 21.360 0.706 -17.971 1.00 87.56 92 LEU A CA 1
ATOM 754 C C . LEU A 1 92 ? 21.219 2.238 -17.900 1.00 87.56 92 LEU A C 1
ATOM 756 O O . LEU A 1 92 ? 20.104 2.741 -17.787 1.00 87.56 92 LEU A O 1
ATOM 760 N N . ILE A 1 93 ? 22.337 2.969 -17.972 1.00 89.75 93 ILE A N 1
ATOM 761 C CA . ILE A 1 93 ? 22.352 4.438 -18.018 1.00 89.75 93 ILE A CA 1
ATOM 762 C C . ILE A 1 93 ? 21.806 4.931 -19.363 1.00 89.75 93 ILE A C 1
ATOM 764 O O . ILE A 1 93 ? 21.033 5.884 -19.391 1.00 89.75 93 ILE A O 1
ATOM 768 N N . GLY A 1 94 ? 22.174 4.276 -20.468 1.00 87.94 94 GLY A N 1
ATOM 769 C CA . GLY A 1 94 ? 21.638 4.578 -21.799 1.00 87.94 94 GLY A CA 1
ATOM 770 C C . GLY A 1 94 ? 20.123 4.384 -21.868 1.00 87.94 94 GLY A C 1
ATOM 771 O O . GLY A 1 94 ? 19.408 5.281 -22.305 1.00 87.94 94 GLY A O 1
ATOM 772 N N . ILE A 1 95 ? 19.626 3.272 -21.321 1.00 87.81 95 ILE A N 1
ATOM 773 C CA . ILE A 1 95 ? 18.185 3.004 -21.215 1.00 87.81 95 ILE A CA 1
ATOM 774 C C . ILE A 1 95 ? 17.499 4.079 -20.360 1.00 87.81 95 ILE A C 1
ATOM 776 O O . ILE A 1 95 ? 16.457 4.599 -20.743 1.00 87.81 95 ILE A O 1
ATOM 780 N N . GLN A 1 96 ? 18.086 4.464 -19.222 1.00 89.88 96 GLN A N 1
ATOM 781 C CA . GLN A 1 96 ? 17.523 5.520 -18.376 1.00 89.88 96 GLN A CA 1
ATOM 782 C C . GLN A 1 96 ? 17.424 6.866 -19.107 1.00 89.88 96 GLN A C 1
ATOM 784 O O . GLN A 1 96 ? 16.414 7.549 -18.973 1.00 89.88 96 GLN A O 1
ATOM 789 N N . LYS A 1 97 ? 18.438 7.236 -19.900 1.00 89.62 97 LYS A N 1
ATOM 790 C CA . LYS A 1 97 ? 18.399 8.458 -20.717 1.00 89.62 97 LYS A CA 1
ATOM 791 C C . LYS A 1 97 ? 17.255 8.423 -21.730 1.00 89.62 97 LYS A C 1
ATOM 793 O O . LYS A 1 97 ? 16.535 9.406 -21.833 1.00 89.62 97 LYS A O 1
ATOM 798 N N . LYS A 1 98 ? 17.033 7.280 -22.389 1.00 89.12 98 LYS A N 1
ATOM 799 C CA . LYS A 1 98 ? 15.901 7.086 -23.310 1.00 89.12 98 LYS A CA 1
ATOM 800 C C . LYS A 1 98 ? 14.545 7.233 -22.623 1.00 89.12 98 LYS A C 1
ATOM 802 O O . LYS A 1 98 ? 13.647 7.839 -23.186 1.00 89.12 98 LYS A O 1
ATOM 807 N N . PHE A 1 99 ? 14.417 6.758 -21.387 1.00 87.62 99 PHE A N 1
ATOM 808 C CA . PHE A 1 99 ? 13.222 6.995 -20.572 1.00 87.62 99 PHE A CA 1
ATOM 809 C C . PHE A 1 99 ? 13.022 8.483 -20.232 1.00 87.62 99 PHE A C 1
ATOM 811 O O . PHE A 1 99 ? 11.902 8.986 -20.305 1.00 87.62 99 PHE A O 1
ATOM 818 N N . CYS A 1 100 ? 14.099 9.213 -19.927 1.00 84.44 100 CYS A N 1
ATOM 819 C CA . CYS A 1 100 ? 14.024 10.658 -19.708 1.00 84.44 100 CYS A CA 1
ATOM 820 C C . CYS A 1 100 ? 13.632 11.440 -20.975 1.00 84.44 100 CYS A C 1
ATOM 822 O O . CYS A 1 100 ? 13.007 12.485 -20.848 1.00 84.44 100 CYS A O 1
ATOM 824 N N . GLU A 1 101 ? 13.977 10.954 -22.174 1.00 86.44 101 GLU A N 1
ATOM 825 C CA . GLU A 1 101 ? 13.568 11.562 -23.455 1.00 86.44 101 GLU A CA 1
ATOM 826 C C . GLU A 1 101 ? 12.049 11.454 -23.708 1.00 86.44 101 GLU A C 1
ATOM 828 O O . GLU A 1 101 ? 11.505 12.264 -24.451 1.00 86.44 101 GLU A O 1
ATOM 833 N N . ILE A 1 102 ? 11.361 10.493 -23.077 1.00 82.38 102 ILE A N 1
ATOM 834 C CA . ILE A 1 102 ? 9.907 10.259 -23.200 1.00 82.38 102 ILE A CA 1
ATOM 835 C C . ILE A 1 102 ? 9.126 10.698 -21.945 1.00 82.38 102 ILE A C 1
ATOM 837 O O . ILE A 1 102 ? 8.116 10.092 -21.588 1.00 82.38 102 ILE A O 1
ATOM 841 N N . ASP A 1 103 ? 9.628 11.710 -21.227 1.00 72.94 103 ASP A N 1
ATOM 842 C CA . ASP A 1 103 ? 9.041 12.276 -19.996 1.00 72.94 103 ASP A CA 1
ATOM 843 C C . ASP A 1 103 ? 8.789 11.265 -18.860 1.00 72.94 103 ASP A C 1
ATOM 845 O O . ASP A 1 103 ? 8.036 11.515 -17.913 1.00 72.94 103 ASP A O 1
ATOM 849 N N . THR A 1 104 ? 9.472 10.121 -18.894 1.00 76.88 104 THR A N 1
ATOM 850 C CA . THR A 1 104 ? 9.303 9.062 -17.901 1.00 76.88 104 THR A CA 1
ATOM 851 C C . THR A 1 104 ? 10.546 8.950 -17.034 1.00 76.88 104 THR A C 1
ATOM 853 O O . THR A 1 104 ? 11.579 8.416 -17.427 1.00 76.88 104 THR A O 1
ATOM 856 N N . ASN A 1 105 ? 10.457 9.419 -15.790 1.00 79.50 105 ASN A N 1
ATOM 857 C CA . ASN A 1 105 ? 11.571 9.296 -14.857 1.00 79.50 105 ASN A CA 1
ATOM 858 C C . ASN A 1 105 ? 11.544 7.932 -14.148 1.00 79.50 105 ASN A C 1
ATOM 860 O O . ASN A 1 105 ? 10.691 7.659 -13.299 1.00 79.50 105 ASN A O 1
ATOM 864 N N . ILE A 1 106 ? 12.505 7.069 -14.480 1.00 82.56 106 ILE A N 1
ATOM 865 C CA . ILE A 1 106 ? 12.638 5.727 -13.911 1.00 82.56 106 ILE A CA 1
ATOM 866 C C . ILE A 1 106 ? 14.026 5.522 -13.296 1.00 82.56 106 ILE A C 1
ATOM 868 O O . ILE A 1 106 ? 15.049 5.957 -13.821 1.00 82.56 106 ILE A O 1
ATOM 872 N N . SER A 1 107 ? 14.091 4.821 -12.161 1.00 85.50 107 SER A N 1
ATOM 873 C CA . SER A 1 107 ? 15.374 4.497 -11.531 1.00 85.50 107 SER A CA 1
ATOM 874 C C . SER A 1 107 ? 16.100 3.358 -12.259 1.00 85.50 107 SER A C 1
ATOM 876 O O . SER A 1 107 ? 15.478 2.372 -12.664 1.00 85.50 107 SER A O 1
ATOM 878 N N . ILE A 1 108 ? 17.436 3.409 -12.295 1.00 85.31 108 ILE A N 1
ATOM 879 C CA . ILE A 1 108 ? 18.297 2.314 -12.792 1.00 85.31 108 ILE A CA 1
ATOM 880 C C . ILE A 1 108 ? 17.958 0.975 -12.115 1.00 85.31 108 ILE A C 1
ATOM 882 O O . ILE A 1 108 ? 17.873 -0.068 -12.765 1.00 85.31 108 ILE A O 1
ATOM 886 N N . SER A 1 109 ? 17.701 0.996 -10.803 1.00 82.56 109 SER A N 1
ATOM 887 C CA . SER A 1 109 ? 17.298 -0.194 -10.042 1.00 82.56 109 SER A CA 1
ATOM 888 C C . SER A 1 109 ? 15.964 -0.782 -10.515 1.00 82.56 109 SER A C 1
ATOM 890 O O . SER A 1 109 ? 15.765 -1.997 -10.461 1.00 82.56 109 SER A O 1
ATOM 892 N N . THR A 1 110 ? 15.050 0.061 -11.003 1.00 83.06 110 THR A N 1
ATOM 893 C CA . THR A 1 110 ? 13.789 -0.377 -11.600 1.00 83.06 110 THR A CA 1
ATOM 894 C C . THR A 1 110 ? 14.014 -0.991 -12.968 1.00 83.06 110 THR A C 1
ATOM 896 O O . THR A 1 110 ? 13.528 -2.099 -13.181 1.00 83.06 110 THR A O 1
ATOM 899 N N . ILE A 1 111 ? 14.800 -0.350 -13.834 1.00 85.88 111 ILE A N 1
ATOM 900 C CA . ILE A 1 111 ? 15.168 -0.893 -15.150 1.00 85.88 111 ILE A CA 1
ATOM 901 C C . ILE A 1 111 ? 15.804 -2.282 -14.992 1.00 85.88 111 ILE A C 1
ATOM 903 O O . ILE A 1 111 ? 15.319 -3.257 -15.561 1.00 85.88 111 ILE A O 1
ATOM 907 N N . SER A 1 112 ? 16.826 -2.412 -14.138 1.00 86.06 112 SER A N 1
ATOM 908 C CA . SER A 1 112 ? 17.520 -3.689 -13.902 1.00 86.06 112 SER A CA 1
ATOM 909 C C . SER A 1 112 ? 16.567 -4.801 -13.446 1.00 86.06 112 SER A C 1
ATOM 911 O O . SER A 1 112 ? 16.646 -5.939 -13.913 1.00 86.06 112 SER A O 1
ATOM 913 N N . ARG A 1 113 ? 15.625 -4.476 -12.553 1.00 84.31 113 ARG A N 1
ATOM 914 C CA . ARG A 1 113 ? 14.602 -5.420 -12.091 1.00 84.31 113 ARG A CA 1
ATOM 915 C C . ARG A 1 113 ? 13.646 -5.832 -13.214 1.00 84.31 113 ARG A C 1
ATOM 917 O O . ARG A 1 113 ? 13.304 -7.010 -13.280 1.00 84.31 113 ARG A O 1
ATOM 924 N N . LEU A 1 114 ? 13.222 -4.902 -14.069 1.00 83.31 114 LEU A N 1
ATOM 925 C CA . LEU A 1 114 ? 12.324 -5.186 -15.194 1.00 83.31 114 LEU A CA 1
ATOM 926 C C . LEU A 1 114 ? 13.003 -6.054 -16.264 1.00 83.31 114 LEU A C 1
ATOM 928 O O . LEU A 1 114 ? 12.405 -7.025 -16.720 1.00 83.31 114 LEU A O 1
ATOM 932 N N . ILE A 1 115 ? 14.276 -5.793 -16.584 1.00 83.56 115 ILE A N 1
ATOM 933 C CA . ILE A 1 115 ? 15.068 -6.639 -17.496 1.00 83.56 115 ILE A CA 1
ATOM 934 C C . ILE A 1 115 ? 15.161 -8.071 -16.953 1.00 83.56 115 ILE A C 1
ATOM 936 O O . ILE A 1 115 ? 14.824 -9.027 -17.650 1.00 83.56 115 ILE A O 1
ATOM 940 N N . LYS A 1 116 ? 15.534 -8.236 -15.675 1.00 82.81 116 LYS A N 1
ATOM 941 C CA . LYS A 1 116 ? 15.615 -9.560 -15.028 1.00 82.81 116 LYS A CA 1
ATOM 942 C C . LYS A 1 116 ? 14.269 -10.287 -14.997 1.00 82.81 116 LYS A C 1
ATOM 944 O O . LYS A 1 116 ? 14.235 -11.510 -15.107 1.00 82.81 116 LYS A O 1
ATOM 949 N N . LYS A 1 117 ? 13.164 -9.556 -14.818 1.00 77.12 117 LYS A N 1
ATOM 950 C CA . LYS A 1 117 ? 11.808 -10.119 -14.847 1.00 77.12 117 LYS A CA 1
ATOM 951 C C . LYS A 1 117 ? 11.474 -10.656 -16.243 1.00 77.12 117 LYS A C 1
ATOM 953 O O . LYS A 1 117 ? 11.077 -11.811 -16.335 1.00 77.12 117 LYS A O 1
ATOM 958 N N . ASN A 1 118 ? 11.725 -9.873 -17.297 1.00 68.56 118 ASN A N 1
ATOM 959 C CA . ASN A 1 118 ? 11.506 -10.286 -18.690 1.00 68.56 118 ASN A CA 1
ATOM 960 C C . ASN A 1 118 ? 12.356 -11.507 -19.093 1.00 68.56 118 ASN A C 1
ATOM 962 O O . ASN A 1 118 ? 11.871 -12.384 -19.802 1.00 68.56 118 ASN A O 1
ATOM 966 N N . GLN A 1 119 ? 13.592 -11.615 -18.592 1.00 67.69 119 GLN A N 1
ATOM 967 C CA . GLN A 1 119 ? 14.448 -12.788 -18.828 1.00 67.69 119 GLN A CA 1
ATOM 968 C C . GLN A 1 119 ? 13.931 -14.062 -18.134 1.00 67.69 119 GLN A C 1
ATOM 970 O O . GLN A 1 119 ? 14.085 -15.158 -18.665 1.00 67.69 119 GLN A O 1
ATOM 975 N N . LYS A 1 120 ? 13.302 -13.945 -16.954 1.00 58.47 120 LYS A N 1
ATOM 976 C CA . LYS A 1 120 ? 12.755 -15.095 -16.208 1.00 58.47 120 LYS A CA 1
ATOM 977 C C . LYS A 1 120 ? 11.443 -15.636 -16.777 1.00 58.47 120 LYS A C 1
ATOM 979 O O . LYS A 1 120 ? 11.126 -16.793 -16.533 1.00 58.47 120 LYS A O 1
ATOM 984 N N . THR A 1 121 ? 10.685 -14.825 -17.511 1.00 53.97 121 THR A N 1
ATOM 985 C CA . THR A 1 121 ? 9.392 -15.213 -18.099 1.00 53.97 121 THR A CA 1
ATOM 986 C C . THR A 1 121 ? 9.503 -15.916 -19.456 1.00 53.97 121 THR A C 1
ATOM 988 O O . THR A 1 121 ? 8.484 -16.129 -20.099 1.00 53.97 121 THR A O 1
ATOM 991 N N . GLY A 1 122 ? 10.704 -16.314 -19.894 1.00 44.69 122 GLY A N 1
ATOM 992 C CA . GLY A 1 122 ? 10.854 -17.211 -21.042 1.00 44.69 122 GLY A CA 1
ATOM 993 C C . GLY A 1 122 ? 10.705 -16.556 -22.416 1.00 44.69 122 GLY A C 1
ATOM 994 O O . GLY A 1 122 ? 10.111 -17.155 -23.305 1.00 44.69 122 GLY A O 1
ATOM 995 N N . PHE A 1 123 ? 11.311 -15.386 -22.643 1.00 41.44 123 PHE A N 1
ATOM 996 C CA . PHE A 1 123 ? 11.810 -15.109 -23.993 1.00 41.44 123 PHE A CA 1
ATOM 997 C C . PHE A 1 123 ? 13.123 -15.867 -24.156 1.00 41.44 123 PHE A C 1
ATOM 999 O O . PHE A 1 123 ? 14.180 -15.467 -23.667 1.00 41.44 123 PHE A O 1
ATOM 1006 N N . SER A 1 124 ? 12.975 -17.050 -24.744 1.00 38.53 124 SER A N 1
ATOM 1007 C CA . SER A 1 124 ? 14.038 -17.927 -25.203 1.00 38.53 124 SER A CA 1
ATOM 1008 C C . SER A 1 124 ? 15.193 -17.127 -25.806 1.00 38.53 124 SER A C 1
ATOM 1010 O O . SER A 1 124 ? 14.988 -16.316 -26.708 1.00 38.53 124 SER A O 1
ATOM 1012 N N . ARG A 1 125 ? 16.409 -17.406 -25.326 1.00 39.81 125 ARG A N 1
ATOM 1013 C CA . ARG A 1 125 ? 17.625 -17.263 -26.127 1.00 39.81 125 ARG A CA 1
ATOM 1014 C C . ARG A 1 125 ? 17.378 -17.990 -27.450 1.00 39.81 125 ARG A C 1
ATOM 1016 O O . ARG A 1 125 ? 17.442 -19.215 -27.483 1.00 39.81 125 ARG A O 1
ATOM 1023 N N . GLN A 1 126 ? 17.086 -17.263 -28.518 1.00 34.69 126 GLN A N 1
ATOM 1024 C CA . GLN A 1 126 ? 17.261 -17.794 -29.860 1.00 34.69 126 GLN A CA 1
ATOM 1025 C C . GLN A 1 126 ? 18.446 -17.072 -30.489 1.00 34.69 126 GLN A C 1
ATOM 1027 O O . GLN A 1 126 ? 18.323 -15.918 -30.877 1.00 34.69 126 GLN A O 1
ATOM 1032 N N . TYR A 1 127 ? 19.550 -17.828 -30.477 1.00 39.06 127 TYR A N 1
ATOM 1033 C CA . TYR A 1 127 ? 20.784 -17.750 -31.262 1.00 39.06 127 TYR A CA 1
ATOM 1034 C C . TYR A 1 127 ? 21.580 -16.444 -31.227 1.00 39.06 127 TYR A C 1
ATOM 1036 O O . TYR A 1 127 ? 21.214 -15.475 -31.918 1.00 39.06 127 TYR A O 1
#

Secondary structure (DSSP, 8-state):
-------------HHHHHHHHHHTTTS-HHHHHHHHT--HHHHHHHHHHHHHT-TT--HHHHHS---S-HHHHHHHHHHHHHHHHH-TT--HHHHHHHHHHTT----HHHHHHHHHHHHHTT-----

Organism: NCBI:txid1819745

Foldseek 3Di:
DDPPPDPPADDQDQVLLVLLLVPVVPDDLVVSCVVSVHDSVVSVVSVVQSVVVPDPDHPCNRPVPPDPPVVVVVVVLVLLVVVCVVPVPDDLVRSQVSCVVVVHHDDSVRSVVSVVVVVVVDPDPDD

Radius of gyration: 22.5 Å; chains: 1; bounding box: 40×30×59 Å

pLDDT: mean 76.71, std 15.61, range [34.69, 93.38]